Protein AF-A0A401P1R0-F1 (afdb_monomer)

Secondary structure (DSSP, 8-state):
------S-----SSSHHHHHHHHHSPPHHHHHHHHHHHHHHHHHHHHHHHHHHH-S----HHHHHHHHHHHHHHHHHHHHHHHHHHHHHHHHHTT-SS-HHHHHHHHT---TGGGT--PPP-

Foldseek 3Di:
DDDDDDDDDDPPPPCVVVVVVVVVDDDPVNVVVVVVVVVVVVVVVVVVVVVVVPPPPPDDPVNVVVVVVVLVVVLVVVVVVVVVVVVVLVVVVVPDPDDSVVVCVVVVNDDCVNVVHDRDDD

Solvent-accessible surface area (backbone atoms only — not comparable to full-atom values): 7637 Å² total; per-residue (Å²): 135,82,86,78,94,87,85,84,82,76,87,71,78,81,50,57,69,60,51,50,52,55,73,72,42,81,49,73,66,57,50,52,51,50,53,53,50,54,51,51,51,50,52,53,50,51,52,53,49,50,54,61,72,66,46,87,81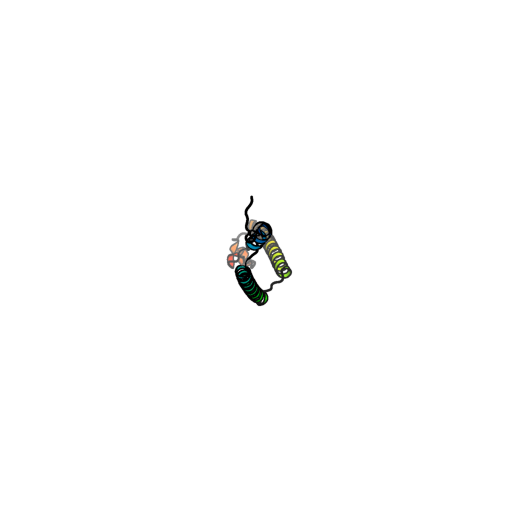,77,71,53,71,65,60,51,51,48,52,54,52,50,51,54,49,52,55,52,50,49,55,52,50,54,48,55,54,48,55,52,49,52,64,56,51,76,78,45,96,64,56,71,67,60,50,28,65,75,74,69,60,82,55,51,69,82,69,76,50,72,86,80,79,133

pLDDT: mean 83.44, std 17.25, range [31.81, 97.31]

Structure (mmCIF, N/CA/C/O backbone):
data_AF-A0A401P1R0-F1
#
_entry.id   AF-A0A401P1R0-F1
#
loop_
_atom_site.group_PDB
_atom_site.id
_atom_site.type_symbol
_atom_site.label_atom_id
_atom_site.label_alt_id
_atom_site.label_comp_id
_atom_site.label_asym_id
_atom_site.label_entity_id
_atom_site.label_seq_id
_atom_site.pdbx_PDB_ins_code
_atom_site.Cartn_x
_atom_site.Cartn_y
_atom_site.Cartn_z
_atom_site.occupancy
_atom_site.B_iso_or_equiv
_atom_site.auth_seq_id
_atom_site.auth_comp_id
_atom_site.auth_asym_id
_atom_site.auth_atom_id
_atom_site.pdbx_PDB_model_num
ATOM 1 N N . GLN A 1 1 ? -23.767 7.409 108.199 1.00 35.69 1 GLN A N 1
ATOM 2 C CA . GLN A 1 1 ? -23.238 6.371 107.300 1.00 35.69 1 GLN A CA 1
ATOM 3 C C . GLN A 1 1 ? -24.113 6.367 106.057 1.00 35.69 1 GLN A C 1
ATOM 5 O O . GLN A 1 1 ? -25.313 6.197 106.196 1.00 35.69 1 GLN A O 1
ATOM 10 N N . GLU A 1 2 ? -23.479 6.685 104.926 1.00 31.81 2 GLU A N 1
ATOM 11 C CA . GLU A 1 2 ? -23.771 6.244 103.549 1.00 31.81 2 GLU A CA 1
ATOM 12 C C . GLU A 1 2 ? -25.098 6.628 102.842 1.00 31.81 2 GLU A C 1
ATOM 14 O O . GLU A 1 2 ? -26.166 6.072 103.070 1.00 31.81 2 GLU A O 1
ATOM 19 N N . HIS A 1 3 ? -24.943 7.573 101.896 1.00 37.28 3 HIS A N 1
ATOM 20 C CA . HIS A 1 3 ? -25.516 7.601 100.529 1.00 37.28 3 HIS A CA 1
ATOM 21 C C . HIS A 1 3 ? -25.160 6.319 99.720 1.00 37.28 3 HIS A C 1
ATOM 23 O O . HIS A 1 3 ? -24.318 5.575 100.219 1.00 37.28 3 HIS A O 1
ATOM 29 N N . PRO A 1 4 ? -25.577 6.105 98.437 1.00 48.75 4 PRO A N 1
ATOM 30 C CA . PRO A 1 4 ? -26.524 6.819 97.544 1.00 48.75 4 PRO A CA 1
ATOM 31 C C . PRO A 1 4 ? -27.520 5.873 96.798 1.00 48.75 4 PRO A C 1
ATOM 33 O O . PRO A 1 4 ? -27.300 4.680 96.658 1.00 48.75 4 PRO A O 1
ATOM 36 N N . SER A 1 5 ? -28.691 6.344 96.353 1.00 47.28 5 SER A N 1
ATOM 37 C CA . SER A 1 5 ? -28.974 6.736 94.952 1.00 47.28 5 SER A CA 1
ATOM 38 C C . SER A 1 5 ? -28.393 5.801 93.873 1.00 47.28 5 SER A C 1
ATOM 40 O O . SER A 1 5 ? -27.398 6.137 93.241 1.00 47.28 5 SER A O 1
ATOM 42 N N . SER A 1 6 ? -29.054 4.669 93.613 1.00 40.59 6 SER A N 1
ATOM 43 C CA . SER A 1 6 ? -28.771 3.792 92.467 1.00 40.59 6 SER A CA 1
ATOM 44 C C . SER A 1 6 ? -29.963 3.777 91.515 1.00 40.59 6 SER A C 1
ATOM 46 O O . SER A 1 6 ? -30.736 2.832 91.513 1.00 40.59 6 SER A O 1
ATOM 48 N N . ASP A 1 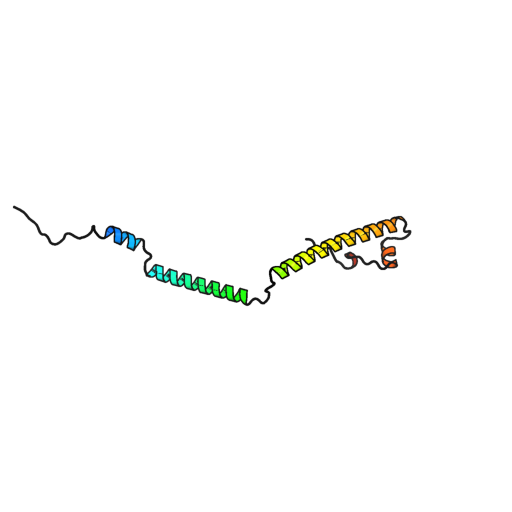7 ? -30.110 4.838 90.730 1.00 43.78 7 ASP A N 1
ATOM 49 C CA . ASP A 1 7 ? -30.920 4.854 89.508 1.00 43.78 7 ASP A CA 1
ATOM 50 C C . ASP A 1 7 ? -30.425 6.025 88.661 1.00 43.78 7 ASP A C 1
ATOM 52 O O . ASP A 1 7 ? -31.003 7.110 88.702 1.00 43.78 7 ASP A O 1
ATOM 56 N N . LYS A 1 8 ? -29.267 5.840 88.009 1.00 46.25 8 LYS A N 1
ATOM 57 C CA . LYS A 1 8 ? -28.720 6.604 86.863 1.00 46.25 8 LYS A CA 1
ATOM 58 C C . LYS A 1 8 ? -27.219 6.330 86.744 1.00 46.25 8 LYS A C 1
ATOM 60 O O . LYS A 1 8 ? -26.404 7.232 86.891 1.00 46.25 8 LYS A O 1
ATOM 65 N N . GLU A 1 9 ? -26.840 5.096 86.432 1.00 39.34 9 GLU A N 1
ATOM 66 C CA . GLU A 1 9 ? -25.554 4.880 85.770 1.00 39.34 9 GLU A CA 1
ATOM 67 C C . GLU A 1 9 ? -25.806 4.319 84.380 1.00 39.34 9 GLU A C 1
ATOM 69 O O . GLU A 1 9 ? -26.324 3.229 84.145 1.00 39.34 9 GLU A O 1
ATOM 74 N N . ILE A 1 10 ? -25.538 5.222 83.454 1.00 45.59 10 ILE A N 1
ATOM 75 C CA . ILE A 1 10 ? -25.770 5.167 82.034 1.00 45.59 10 ILE A CA 1
ATOM 76 C C . ILE A 1 10 ? -24.858 4.068 81.486 1.00 45.59 10 ILE A C 1
ATOM 78 O O . ILE A 1 10 ? -23.631 4.161 81.581 1.00 45.59 10 ILE A O 1
ATOM 82 N N . LYS A 1 11 ? -25.456 3.026 80.896 1.00 46.75 11 LYS A N 1
ATOM 83 C CA . LYS A 1 11 ? -24.771 2.034 80.054 1.00 46.75 11 LYS A CA 1
ATOM 84 C C . LYS A 1 11 ? -24.170 2.745 78.831 1.00 46.75 11 LYS A C 1
ATOM 86 O O . LYS A 1 11 ? -24.739 2.716 77.750 1.00 46.75 11 LYS A O 1
ATOM 91 N N . THR A 1 12 ? -23.037 3.416 79.016 1.00 49.41 12 THR A N 1
ATOM 92 C CA . THR A 1 12 ? -22.356 4.206 77.969 1.00 49.41 12 THR A CA 1
ATOM 93 C C . THR A 1 12 ? -21.133 3.476 77.400 1.00 49.41 12 THR A C 1
ATOM 95 O O . THR A 1 12 ? -20.577 3.899 76.395 1.00 49.41 12 THR A O 1
ATOM 98 N N . ALA A 1 13 ? -20.709 2.362 78.009 1.00 47.97 13 ALA A N 1
ATOM 99 C CA . ALA A 1 13 ? -19.493 1.640 77.621 1.00 47.97 13 ALA A CA 1
ATOM 100 C C . ALA A 1 13 ? -19.731 0.435 76.686 1.00 47.97 13 ALA A C 1
ATOM 102 O O . ALA A 1 13 ? -18.798 -0.005 76.023 1.00 47.97 13 ALA A O 1
ATOM 103 N N . GLY A 1 14 ? -20.962 -0.089 76.609 1.00 47.19 14 GLY A N 1
ATOM 104 C CA . GLY A 1 14 ? -21.285 -1.281 75.808 1.00 47.19 14 GLY A CA 1
ATOM 105 C C . GLY A 1 14 ? -21.434 -1.029 74.305 1.00 47.19 14 GLY A C 1
ATOM 106 O O . GLY A 1 14 ? -21.226 -1.939 73.518 1.00 47.19 14 GLY A O 1
ATOM 107 N N . ASN A 1 15 ? -21.719 0.211 73.901 1.00 54.25 15 ASN A N 1
ATOM 108 C CA . ASN A 1 15 ? -22.135 0.512 72.527 1.00 54.25 15 ASN A CA 1
ATOM 109 C C . ASN A 1 15 ? -20.997 1.064 71.652 1.00 54.25 15 ASN A C 1
ATOM 111 O O . ASN A 1 15 ? -21.236 1.418 70.507 1.00 54.25 15 ASN A O 1
ATOM 115 N N . ILE A 1 16 ? -19.767 1.199 72.161 1.00 68.38 16 ILE A N 1
ATOM 116 C CA . ILE A 1 16 ? -18.659 1.857 71.436 1.00 68.38 16 ILE A CA 1
ATOM 117 C C . ILE A 1 16 ? -18.203 1.068 70.187 1.00 68.38 16 ILE A C 1
ATOM 119 O O . ILE A 1 16 ? -17.959 1.705 69.159 1.00 68.38 16 ILE A O 1
ATOM 123 N N . PRO A 1 17 ? -18.077 -0.276 70.223 1.00 67.19 17 PRO A N 1
ATOM 124 C CA . PRO A 1 17 ? -17.729 -1.061 69.036 1.00 67.19 17 PRO A CA 1
ATOM 125 C C . PRO A 1 17 ? -18.843 -1.027 67.985 1.00 67.19 17 PRO A C 1
ATOM 127 O O . PRO A 1 17 ? -18.574 -0.749 66.822 1.00 67.19 17 PRO A O 1
ATOM 130 N N . GLU A 1 18 ? -20.092 -1.202 68.421 1.00 68.12 18 GLU A N 1
ATOM 131 C CA . GLU A 1 18 ? -21.290 -1.190 67.572 1.00 68.12 18 GLU A CA 1
ATOM 132 C C . GLU A 1 18 ? -21.537 0.194 66.947 1.00 68.12 18 GLU A C 1
ATOM 134 O O . GLU A 1 18 ? -21.858 0.297 65.767 1.00 68.12 18 GLU A O 1
ATOM 139 N N . LEU A 1 19 ? -21.309 1.281 67.697 1.00 66.94 19 LEU A N 1
ATOM 140 C CA . LEU A 1 19 ? -21.357 2.655 67.181 1.00 66.94 19 LEU A CA 1
ATOM 141 C C . LEU A 1 19 ? -20.263 2.917 66.147 1.00 66.94 19 LEU A C 1
ATOM 143 O O . LEU A 1 19 ? -20.508 3.627 65.176 1.00 66.94 19 LEU A O 1
ATOM 147 N N . LYS A 1 20 ? -19.057 2.369 66.341 1.00 73.56 20 LYS A N 1
ATOM 148 C CA . LYS A 1 20 ? -17.974 2.487 65.356 1.00 73.56 20 LYS A CA 1
ATOM 149 C C . LYS A 1 20 ? -18.267 1.691 64.091 1.00 73.56 20 LYS A C 1
ATOM 151 O O . LYS A 1 20 ? -18.013 2.209 63.012 1.00 73.56 20 LYS A O 1
ATOM 156 N N . GLU A 1 21 ? -18.789 0.473 64.203 1.00 71.81 21 GLU A N 1
ATOM 157 C CA . GLU A 1 21 ? -19.219 -0.311 63.039 1.00 71.81 21 GLU A CA 1
ATOM 158 C C . GLU A 1 21 ? -20.347 0.384 62.279 1.00 71.81 21 GLU A C 1
ATOM 160 O O . GLU A 1 21 ? -20.258 0.515 61.063 1.00 71.81 21 GLU A O 1
ATOM 165 N N . LEU A 1 22 ? -21.351 0.908 62.987 1.00 66.69 22 LEU A N 1
ATOM 166 C CA . LEU A 1 22 ? -22.466 1.628 62.374 1.00 66.69 22 LEU A CA 1
ATOM 167 C C . LEU A 1 22 ? -22.006 2.920 61.683 1.00 66.69 22 LEU A C 1
ATOM 169 O O . LEU A 1 22 ? -22.427 3.197 60.567 1.00 66.69 22 LEU A O 1
ATOM 173 N N . ASN A 1 23 ? -21.102 3.681 62.303 1.00 68.81 23 ASN A N 1
ATOM 174 C CA . ASN A 1 23 ? -20.559 4.912 61.721 1.00 68.81 23 ASN A CA 1
ATOM 175 C C . ASN A 1 23 ? -19.586 4.652 60.553 1.00 68.81 23 ASN A C 1
ATOM 177 O O . ASN A 1 23 ? -19.355 5.536 59.737 1.00 68.81 23 ASN A O 1
ATOM 181 N N . ASN A 1 24 ? -19.008 3.449 60.477 1.00 72.75 24 ASN A N 1
ATOM 182 C CA . ASN A 1 24 ? -18.190 3.000 59.347 1.00 72.75 24 ASN A CA 1
ATOM 183 C C . ASN A 1 24 ? -19.019 2.298 58.257 1.00 72.75 24 ASN A C 1
ATOM 185 O O . ASN A 1 24 ? -18.476 1.958 57.205 1.00 72.75 24 ASN A O 1
ATOM 189 N N . SER A 1 25 ? -20.306 2.047 58.504 1.00 73.69 25 SER A N 1
ATOM 190 C CA . SER A 1 25 ? -21.224 1.482 57.521 1.00 73.69 25 SER A CA 1
ATOM 191 C C . SER A 1 25 ? -21.864 2.599 56.705 1.00 73.69 25 SER A C 1
ATOM 193 O O . SER A 1 25 ? -22.206 3.649 57.245 1.00 7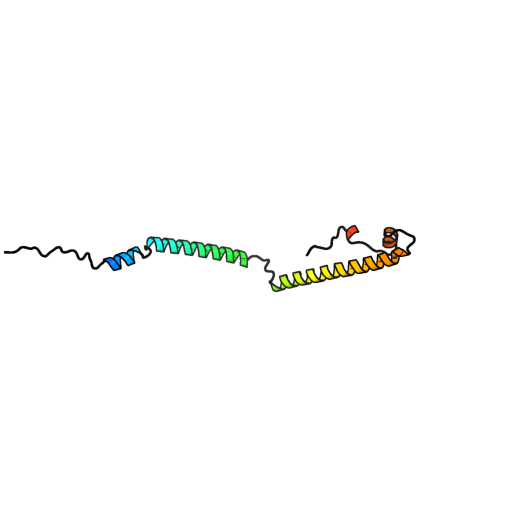3.69 25 SER A O 1
ATOM 195 N N . MET A 1 26 ? -22.023 2.370 55.401 1.00 73.62 26 MET A N 1
ATOM 196 C CA . MET A 1 26 ? -22.764 3.285 54.536 1.00 73.62 26 MET A CA 1
ATOM 197 C C . MET A 1 26 ? -24.164 3.495 55.104 1.00 73.62 26 MET A C 1
ATOM 199 O O . MET A 1 26 ? -24.882 2.533 55.393 1.00 73.62 26 MET A O 1
ATOM 203 N N . THR A 1 27 ? -24.560 4.753 55.234 1.00 83.12 27 THR A N 1
ATOM 204 C CA . THR A 1 27 ? -25.921 5.096 55.630 1.00 83.12 27 THR A CA 1
ATOM 205 C C . THR A 1 27 ? -26.905 4.619 54.561 1.00 83.12 27 THR A C 1
ATOM 207 O O . THR A 1 27 ? -26.575 4.482 53.381 1.00 83.12 27 THR A O 1
ATOM 210 N N . THR A 1 28 ? -28.154 4.374 54.953 1.00 82.12 28 THR A N 1
ATOM 211 C CA . THR A 1 28 ? -29.217 3.966 54.018 1.00 82.12 28 THR A CA 1
ATOM 212 C C . THR A 1 28 ? -29.392 4.960 52.864 1.00 82.12 28 THR A C 1
ATOM 214 O O . THR A 1 28 ? -29.723 4.566 51.744 1.00 82.12 28 THR A O 1
ATOM 217 N N . GLU A 1 29 ? -29.152 6.248 53.119 1.00 82.88 29 GLU A N 1
ATOM 218 C CA . GLU A 1 29 ? -29.212 7.314 52.116 1.00 82.88 29 GLU A CA 1
ATOM 219 C C . GLU A 1 29 ? -28.064 7.204 51.109 1.00 82.88 29 GLU A C 1
ATOM 221 O O . GLU A 1 29 ? -28.313 7.186 49.904 1.00 82.88 29 GLU A O 1
ATOM 226 N N . GLU A 1 30 ? -26.827 7.027 51.580 1.00 82.81 30 GLU A N 1
ATOM 227 C CA . GLU A 1 30 ? -25.666 6.778 50.716 1.00 82.81 30 GLU A CA 1
ATOM 228 C C . GLU A 1 30 ? -25.845 5.494 49.897 1.00 82.81 30 GLU A C 1
ATOM 230 O O . GLU A 1 30 ? -25.555 5.473 48.704 1.00 82.81 30 GLU A O 1
ATOM 235 N N . MET A 1 31 ? -26.406 4.437 50.493 1.00 86.25 31 MET A N 1
ATOM 236 C CA . MET A 1 31 ? -26.718 3.189 49.788 1.00 86.25 31 MET A CA 1
ATOM 237 C C . MET A 1 31 ? -27.779 3.374 48.707 1.00 86.25 31 MET A C 1
ATOM 239 O O . MET A 1 31 ? -27.667 2.805 47.622 1.00 86.25 31 MET A O 1
ATOM 243 N N . SER A 1 32 ? -28.782 4.211 48.965 1.00 86.44 32 SER A N 1
ATOM 244 C CA . SER A 1 32 ? -29.809 4.542 47.975 1.00 86.44 32 SER A CA 1
ATOM 245 C C . SER A 1 32 ? -29.231 5.350 46.807 1.00 86.44 32 SER A C 1
ATOM 247 O O . SER A 1 32 ? -29.591 5.101 45.653 1.00 86.44 32 SER A O 1
ATOM 249 N N . LEU A 1 33 ? -28.307 6.276 47.085 1.00 91.50 33 LEU A N 1
ATOM 250 C CA . LEU A 1 33 ? -27.586 7.043 46.063 1.00 91.50 33 LEU A CA 1
ATOM 251 C C . LEU A 1 33 ? -26.663 6.154 45.221 1.00 91.50 33 LEU A C 1
ATOM 253 O O . LEU A 1 33 ? -26.632 6.294 43.997 1.00 91.50 33 LEU A O 1
ATOM 257 N N . GLU A 1 34 ? -25.965 5.211 45.848 1.00 90.38 34 GLU A N 1
ATOM 258 C CA . GLU A 1 34 ? -25.089 4.264 45.153 1.00 90.38 34 GLU A CA 1
ATOM 259 C C . GLU A 1 34 ? -25.893 3.352 44.217 1.00 90.38 34 GLU A C 1
ATOM 261 O O . GLU A 1 34 ? -25.556 3.194 43.045 1.00 90.38 34 GLU A O 1
ATOM 266 N N . ILE A 1 35 ? -27.033 2.830 44.684 1.00 92.94 35 ILE A N 1
ATOM 267 C CA . ILE A 1 35 ? -27.951 2.039 43.852 1.00 92.94 35 ILE A CA 1
ATOM 268 C C . ILE A 1 35 ? -28.453 2.863 42.661 1.00 92.94 35 ILE A C 1
ATOM 270 O O . ILE A 1 35 ? -28.519 2.353 41.540 1.00 92.94 35 ILE A O 1
ATOM 274 N N . ALA A 1 36 ? -28.820 4.129 42.876 1.00 93.94 36 ALA A N 1
ATOM 275 C CA . ALA A 1 36 ? -29.267 5.004 41.795 1.00 93.94 36 ALA A CA 1
ATOM 276 C C . ALA A 1 36 ? -28.154 5.234 40.757 1.00 93.94 36 ALA A C 1
ATOM 278 O O . ALA A 1 36 ? -28.404 5.121 39.554 1.00 93.94 36 ALA A O 1
ATOM 279 N N . THR A 1 37 ? -26.928 5.474 41.223 1.00 94.69 37 THR A N 1
ATOM 280 C CA . THR A 1 37 ? -25.744 5.690 40.380 1.00 94.69 37 THR A CA 1
ATOM 281 C C . THR A 1 37 ? -25.420 4.448 39.555 1.00 94.69 37 THR A C 1
ATOM 283 O O . THR A 1 37 ? -25.372 4.518 38.326 1.00 94.69 37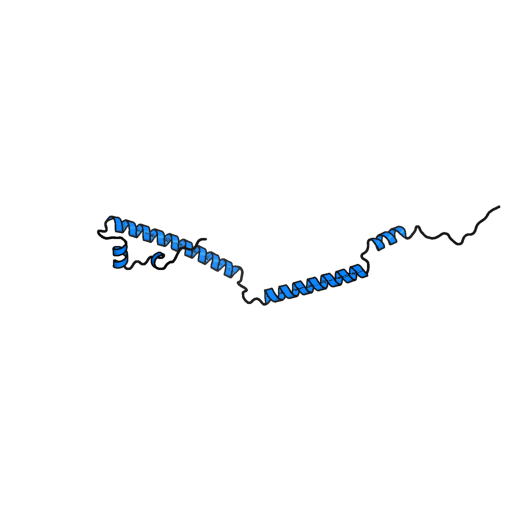 THR A O 1
ATOM 286 N N . LEU A 1 3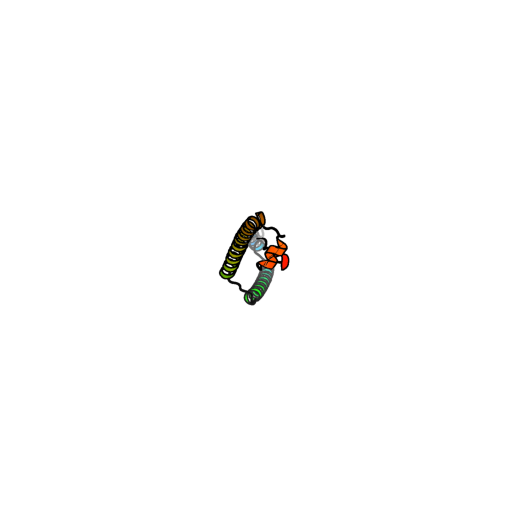8 ? -25.312 3.283 40.197 1.00 95.62 38 LEU A N 1
ATOM 287 C CA . LEU A 1 38 ? -25.024 2.013 39.527 1.00 95.62 38 LEU A CA 1
ATOM 288 C C . LEU A 1 38 ? -26.095 1.644 38.496 1.00 95.62 38 LEU A C 1
ATOM 290 O O . LEU A 1 38 ? -25.776 1.160 37.408 1.00 95.62 38 LEU A O 1
ATOM 294 N N . ASN A 1 39 ? -27.372 1.904 38.793 1.00 96.75 39 ASN A N 1
ATOM 295 C CA . ASN A 1 39 ? -28.452 1.686 37.831 1.00 96.75 39 ASN A CA 1
ATOM 296 C C . ASN A 1 39 ? -28.325 2.604 36.608 1.00 96.75 39 ASN A C 1
ATOM 298 O O . ASN A 1 39 ? -28.541 2.158 35.478 1.00 96.75 39 ASN A O 1
ATOM 302 N N . GLN A 1 40 ? -27.947 3.868 36.811 1.00 96.50 40 GLN A N 1
ATOM 303 C CA . GLN A 1 40 ? -27.718 4.811 35.719 1.00 96.50 40 GLN A CA 1
ATOM 304 C C . GLN A 1 40 ? -26.521 4.397 34.850 1.00 96.50 40 GLN A C 1
ATOM 306 O O . GLN A 1 40 ? -26.605 4.440 33.618 1.00 96.50 40 GLN A O 1
ATOM 311 N N . GLU A 1 41 ? -25.428 3.944 35.464 1.00 95.38 41 GLU A N 1
ATOM 312 C CA . GLU A 1 41 ? -24.265 3.408 34.751 1.00 95.38 41 GLU A CA 1
ATOM 313 C C . GLU A 1 41 ? -24.621 2.154 33.951 1.00 95.38 41 GLU A C 1
ATOM 315 O O . GLU A 1 41 ? -24.294 2.059 32.764 1.00 95.38 41 GLU A O 1
ATOM 320 N N . CYS A 1 42 ? -25.373 1.232 34.556 1.00 96.06 42 CYS A N 1
ATOM 321 C CA . CYS A 1 42 ? -25.870 0.035 33.883 1.00 96.06 42 CYS A CA 1
ATOM 322 C C . CYS A 1 42 ? -26.732 0.388 32.665 1.00 96.06 42 CYS A C 1
ATOM 324 O O . CYS A 1 42 ? -26.524 -0.176 31.587 1.00 96.06 42 CYS A O 1
ATOM 326 N N . ALA A 1 43 ? -27.650 1.351 32.796 1.00 96.06 43 ALA A N 1
ATOM 327 C CA . ALA A 1 43 ? -28.478 1.820 31.686 1.00 96.06 43 ALA A CA 1
ATOM 328 C C . ALA A 1 43 ? -27.629 2.440 30.560 1.00 96.06 43 ALA A C 1
ATOM 330 O O . ALA A 1 43 ? -27.802 2.102 29.386 1.00 96.06 43 ALA A O 1
ATOM 331 N N . SER A 1 44 ? -26.654 3.284 30.912 1.00 95.50 44 SER A N 1
ATOM 332 C CA . SER A 1 44 ? -25.709 3.891 29.964 1.00 95.50 44 SER A CA 1
ATOM 333 C C . SER A 1 44 ? -24.884 2.835 29.219 1.00 95.50 44 SER A C 1
ATOM 335 O O . SER A 1 44 ? -24.744 2.872 27.992 1.00 95.50 44 SER A O 1
ATOM 337 N N . HIS A 1 45 ? -24.362 1.838 29.936 1.00 94.75 45 HIS A N 1
ATOM 338 C CA . HIS A 1 45 ? -23.607 0.734 29.347 1.00 94.75 45 HIS A CA 1
ATOM 339 C C . HIS A 1 45 ? -24.466 -0.127 28.421 1.00 94.75 45 HIS A C 1
ATOM 341 O O . HIS A 1 45 ? -24.020 -0.467 27.323 1.00 94.75 45 HIS A O 1
ATOM 347 N N . GLN A 1 46 ? -25.708 -0.424 28.805 1.00 95.06 46 GLN A N 1
ATOM 348 C CA . GLN A 1 46 ? -26.654 -1.147 27.954 1.00 95.06 46 GLN A CA 1
ATOM 349 C C . GLN A 1 46 ? -26.983 -0.372 26.674 1.00 95.06 46 GLN A C 1
ATOM 351 O O . GLN A 1 46 ? -27.011 -0.967 25.593 1.00 95.06 46 GLN A O 1
ATOM 356 N N . GLU A 1 47 ? -27.172 0.948 26.754 1.00 94.44 47 GLU A N 1
ATOM 357 C CA . GLU A 1 47 ? -27.419 1.785 25.577 1.00 94.44 47 GLU A CA 1
ATOM 358 C C . GLU A 1 47 ? -26.212 1.790 24.626 1.00 94.44 47 GLU A C 1
ATOM 360 O O . GLU A 1 47 ? -26.363 1.581 23.417 1.00 94.44 47 GLU A O 1
ATOM 365 N N . ARG A 1 48 ? -24.998 1.963 25.164 1.00 91.31 48 ARG A N 1
ATOM 366 C CA . ARG A 1 48 ? -23.749 1.890 24.386 1.00 91.31 48 ARG A CA 1
ATOM 367 C C . ARG A 1 48 ? -23.593 0.532 23.709 1.00 91.31 48 ARG A C 1
ATOM 369 O O . ARG A 1 48 ? -23.295 0.473 22.518 1.00 91.31 48 ARG A O 1
ATOM 376 N N . LEU A 1 49 ? -23.844 -0.552 24.441 1.00 89.31 49 LEU A N 1
ATOM 377 C CA . LEU A 1 49 ? -23.782 -1.912 23.913 1.00 89.31 49 LEU A CA 1
ATOM 378 C C . LEU A 1 49 ? -24.802 -2.123 22.788 1.00 89.31 49 LEU A C 1
ATOM 380 O O . LEU A 1 49 ? -24.467 -2.708 21.761 1.00 89.31 49 LEU A O 1
ATOM 384 N N . LYS A 1 50 ? -26.033 -1.621 22.955 1.00 90.81 50 LYS A N 1
ATOM 385 C CA . LYS A 1 50 ? -27.082 -1.691 21.931 1.00 90.81 50 LYS A CA 1
ATOM 386 C C . LYS A 1 50 ? -26.654 -0.967 20.657 1.00 90.81 50 LYS A C 1
ATOM 388 O O . LYS A 1 50 ? -26.786 -1.544 19.583 1.00 90.81 50 LYS A O 1
ATOM 393 N N . LYS A 1 51 ? -26.084 0.240 20.777 1.00 86.94 51 LYS A N 1
ATOM 394 C CA . LYS A 1 51 ? -25.548 1.007 19.638 1.00 86.94 51 LYS A CA 1
ATOM 395 C C . LYS A 1 51 ? -24.451 0.233 18.904 1.00 86.94 51 LYS A C 1
ATOM 397 O O . LYS A 1 51 ? -24.545 0.081 17.689 1.00 86.94 51 LYS A O 1
ATOM 402 N N . ILE A 1 52 ? -23.478 -0.319 19.635 1.00 82.69 52 ILE A N 1
ATOM 403 C CA . ILE A 1 52 ? -22.380 -1.119 19.061 1.00 82.69 52 ILE A CA 1
ATOM 404 C C . ILE A 1 52 ? -22.929 -2.354 18.335 1.00 82.69 52 ILE A C 1
ATOM 406 O O . ILE A 1 52 ? -22.599 -2.570 17.176 1.00 82.69 52 ILE A O 1
ATOM 410 N N . LYS A 1 53 ? -23.824 -3.120 18.971 1.00 79.62 53 LYS A N 1
ATOM 411 C CA . LYS A 1 53 ? -24.430 -4.320 18.369 1.00 79.62 53 LYS A CA 1
ATOM 412 C C . LYS A 1 53 ? -25.320 -4.011 17.164 1.00 79.62 53 LYS A C 1
ATOM 414 O O . LYS A 1 53 ? -25.434 -4.841 16.271 1.00 79.62 53 LYS A O 1
ATOM 419 N N . SER A 1 54 ? -25.961 -2.843 17.137 1.00 81.56 54 SER A N 1
ATOM 420 C CA . SER A 1 54 ? -26.804 -2.412 16.015 1.00 81.56 54 SER A CA 1
ATOM 421 C C . SER A 1 54 ? -26.020 -1.848 14.829 1.00 81.56 54 SER A C 1
ATOM 423 O O . SER A 1 54 ? -26.591 -1.689 13.754 1.00 81.56 54 SER A O 1
ATOM 425 N N . ALA A 1 55 ? -24.734 -1.525 15.009 1.00 75.62 55 ALA A N 1
ATOM 426 C CA . ALA A 1 55 ? -23.910 -1.004 13.930 1.00 75.62 55 ALA A CA 1
ATOM 427 C C . ALA A 1 55 ? -23.707 -2.093 12.867 1.00 75.62 55 ALA A C 1
ATOM 429 O O . ALA A 1 55 ? -23.172 -3.157 13.142 1.00 75.62 55 ALA A O 1
ATOM 430 N N . THR A 1 56 ? -24.117 -1.843 11.630 1.00 62.81 56 THR A N 1
ATOM 431 C CA . THR A 1 56 ? -24.131 -2.846 10.551 1.00 62.81 56 THR A CA 1
ATOM 432 C C . THR A 1 56 ? -22.741 -3.191 9.990 1.00 62.81 56 THR A C 1
ATOM 434 O O . THR A 1 56 ? -22.622 -4.108 9.186 1.00 62.81 56 THR A O 1
ATOM 437 N N . ASN A 1 57 ? -21.677 -2.515 10.444 1.00 67.12 57 ASN A N 1
ATOM 438 C CA . ASN A 1 57 ? -20.290 -2.722 10.003 1.00 67.12 57 ASN A CA 1
ATOM 439 C C . ASN A 1 57 ? -19.520 -3.713 10.895 1.00 67.12 57 ASN A C 1
ATOM 441 O O . ASN A 1 57 ? -18.407 -3.431 11.343 1.00 67.12 57 ASN A O 1
ATOM 44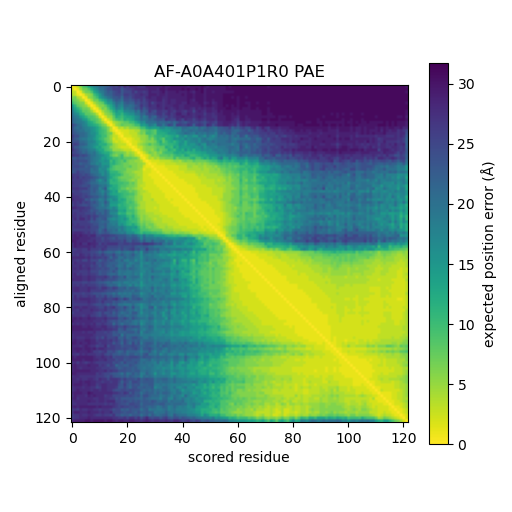5 N N . HIS A 1 58 ? -20.097 -4.883 11.167 1.00 68.00 58 HIS A N 1
ATOM 446 C CA . HIS A 1 58 ? -19.345 -5.964 11.804 1.00 68.00 58 HIS A CA 1
ATOM 447 C C . HIS A 1 58 ? -18.482 -6.656 10.743 1.00 68.00 58 HIS A C 1
ATOM 449 O O . HIS A 1 58 ? -18.925 -7.589 10.083 1.00 68.00 58 HIS A O 1
ATOM 455 N N . VAL A 1 59 ? -17.252 -6.174 10.555 1.00 76.69 59 VAL A N 1
ATOM 456 C CA . VAL A 1 59 ? -16.217 -6.945 9.853 1.00 76.69 59 VAL A CA 1
ATOM 457 C C . VAL A 1 59 ? -15.643 -7.927 10.866 1.00 76.69 59 VAL A C 1
ATOM 459 O O . VAL A 1 59 ? -15.151 -7.495 11.913 1.00 76.69 59 VAL A O 1
ATOM 462 N N . ALA A 1 60 ? -15.726 -9.228 10.584 1.00 82.44 60 ALA A N 1
ATOM 463 C CA . ALA A 1 60 ? -15.108 -10.228 11.442 1.00 82.44 60 ALA A CA 1
ATOM 464 C C . ALA A 1 60 ? -13.592 -9.950 11.534 1.00 82.44 60 ALA A C 1
ATOM 466 O O . ALA A 1 60 ? -12.984 -9.569 10.525 1.00 82.44 60 ALA A O 1
ATOM 467 N N . PRO A 1 61 ? -12.958 -10.085 12.712 1.00 86.00 61 PRO A N 1
ATOM 468 C CA . PRO A 1 61 ? -11.513 -9.894 12.851 1.00 86.00 61 PRO A CA 1
ATOM 469 C C . PRO A 1 61 ? -10.698 -10.676 11.811 1.00 86.00 61 PRO A C 1
ATOM 471 O O . PRO A 1 61 ? -9.718 -10.15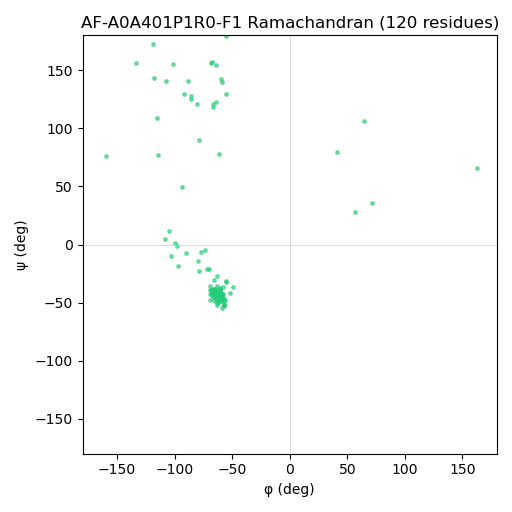6 11.279 1.00 86.00 61 PRO A O 1
ATOM 474 N N . GLU A 1 62 ? -11.159 -11.874 11.464 1.00 88.69 62 GLU A N 1
ATOM 475 C CA . GLU A 1 62 ? -10.562 -12.767 10.474 1.00 88.69 62 GLU A CA 1
ATOM 476 C C . GLU A 1 62 ? -10.656 -12.191 9.053 1.00 88.69 62 GLU A C 1
ATOM 478 O O . GLU A 1 62 ? -9.671 -12.200 8.313 1.00 88.69 62 GLU A O 1
ATOM 483 N N . ASP A 1 63 ? -11.809 -11.625 8.679 1.00 89.12 63 ASP A N 1
ATOM 484 C CA . ASP A 1 63 ? -11.999 -10.970 7.378 1.00 89.12 63 ASP A CA 1
ATOM 485 C C . ASP A 1 63 ? -11.115 -9.728 7.259 1.00 89.12 63 ASP A C 1
ATOM 487 O O . ASP A 1 63 ? -10.491 -9.487 6.222 1.00 89.12 63 ASP A O 1
ATOM 491 N N . LYS A 1 64 ? -11.008 -8.959 8.349 1.00 89.75 64 LYS A N 1
ATOM 492 C CA . LYS A 1 64 ? -10.103 -7.812 8.423 1.00 89.75 64 LYS A CA 1
ATOM 493 C C . LYS A 1 64 ? -8.663 -8.270 8.191 1.00 89.75 64 LYS A C 1
ATOM 495 O O . LYS A 1 64 ? -7.998 -7.745 7.301 1.00 89.75 64 LYS A O 1
ATOM 500 N N . GLU A 1 65 ? -8.183 -9.246 8.958 1.00 94.12 65 GLU A N 1
ATOM 501 C CA . GLU A 1 65 ? -6.815 -9.759 8.841 1.00 94.12 65 GLU A CA 1
ATOM 502 C C . GLU A 1 65 ? -6.517 -10.300 7.437 1.00 94.12 65 GLU A C 1
ATOM 504 O O . GLU A 1 65 ? -5.468 -9.988 6.863 1.00 94.12 65 GLU A O 1
ATOM 509 N N . LYS A 1 66 ? -7.458 -11.041 6.846 1.00 95.62 66 LYS A N 1
ATOM 510 C CA . LYS A 1 66 ? -7.340 -11.543 5.477 1.00 95.62 66 LYS A CA 1
ATOM 511 C C . LYS A 1 66 ? -7.132 -10.407 4.475 1.00 95.62 66 LYS A C 1
ATOM 513 O O . LYS A 1 66 ? -6.166 -10.454 3.715 1.00 95.62 66 LYS A O 1
ATOM 518 N N . VAL A 1 67 ? -7.958 -9.360 4.520 1.00 94.88 67 VAL A N 1
ATOM 519 C CA . VAL A 1 67 ? -7.828 -8.193 3.627 1.00 94.88 67 VAL A CA 1
ATOM 520 C C . VAL A 1 67 ? -6.484 -7.483 3.819 1.00 94.88 67 VAL A C 1
ATOM 522 O O . VAL A 1 67 ? -5.835 -7.114 2.837 1.00 94.88 67 VAL A O 1
ATOM 525 N N . TYR A 1 68 ? -6.017 -7.320 5.062 1.00 94.06 68 TYR A N 1
ATOM 526 C CA . TYR A 1 68 ? -4.699 -6.725 5.328 1.00 94.06 68 TYR A CA 1
ATOM 527 C C . TYR A 1 68 ? -3.558 -7.564 4.743 1.00 94.06 68 TYR A C 1
ATOM 529 O O . TYR A 1 68 ? -2.641 -7.016 4.121 1.00 94.06 68 TYR A O 1
ATOM 537 N N . ASN A 1 69 ? -3.614 -8.885 4.912 1.00 95.50 69 ASN A N 1
ATOM 538 C CA . ASN A 1 69 ? -2.604 -9.802 4.395 1.00 95.50 69 ASN A CA 1
ATOM 539 C C . ASN A 1 69 ? -2.610 -9.857 2.861 1.00 95.50 69 ASN A C 1
ATOM 541 O O . ASN A 1 69 ? -1.542 -9.803 2.245 1.00 95.50 69 ASN A O 1
ATOM 545 N N . GLU A 1 70 ? -3.789 -9.885 2.240 1.00 96.62 70 GLU A N 1
ATOM 546 C CA . GLU A 1 70 ? -3.946 -9.819 0.785 1.00 96.62 70 GLU A CA 1
ATOM 547 C C . GLU A 1 70 ? -3.402 -8.502 0.229 1.00 96.62 70 GLU A C 1
ATOM 549 O O . GLU A 1 70 ? -2.567 -8.523 -0.677 1.00 96.62 70 GLU A O 1
ATOM 554 N N . ARG A 1 71 ? -3.765 -7.355 0.821 1.00 95.62 71 ARG A N 1
ATOM 555 C CA . ARG A 1 71 ? -3.207 -6.051 0.429 1.00 95.62 71 ARG A CA 1
ATOM 556 C C . ARG A 1 71 ? -1.682 -6.057 0.519 1.00 95.62 71 ARG A C 1
ATOM 558 O O . ARG A 1 71 ? -1.010 -5.648 -0.427 1.00 95.62 71 ARG A O 1
ATOM 565 N N . LYS A 1 72 ? -1.122 -6.537 1.633 1.00 95.69 72 LYS A N 1
ATOM 566 C CA . LYS A 1 72 ? 0.333 -6.609 1.842 1.00 95.69 72 LYS A CA 1
ATOM 567 C C . LYS A 1 72 ? 1.017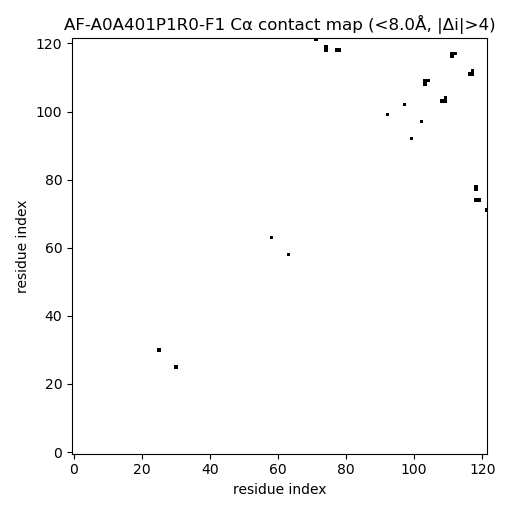 -7.457 0.768 1.00 95.69 72 LYS A C 1
ATOM 569 O O . LYS A 1 72 ? 2.070 -7.067 0.260 1.00 95.69 72 LYS A O 1
ATOM 574 N N . LEU A 1 73 ? 0.424 -8.597 0.416 1.00 96.44 73 LEU A N 1
ATOM 575 C CA . LEU A 1 73 ? 0.923 -9.470 -0.643 1.00 96.44 73 LEU A CA 1
ATOM 576 C C . LEU A 1 73 ? 0.870 -8.779 -2.012 1.00 96.44 73 LEU A C 1
ATOM 578 O O . LEU A 1 73 ? 1.878 -8.746 -2.714 1.00 96.44 73 LEU A O 1
ATOM 582 N N . LEU A 1 74 ? -0.270 -8.189 -2.372 1.00 96.25 74 LEU A N 1
ATOM 583 C CA . LEU A 1 74 ? -0.465 -7.534 -3.667 1.00 96.25 74 LEU A CA 1
ATOM 584 C C . LEU A 1 74 ? 0.478 -6.340 -3.856 1.00 96.25 74 LEU A C 1
ATOM 586 O O . LEU A 1 74 ? 1.111 -6.224 -4.903 1.00 96.25 74 LEU A O 1
ATOM 590 N N . VAL A 1 75 ? 0.660 -5.506 -2.827 1.00 96.25 75 VAL A N 1
ATOM 591 C CA . VAL A 1 75 ? 1.607 -4.377 -2.867 1.00 96.25 75 VAL A CA 1
ATOM 592 C C . VAL A 1 75 ? 3.054 -4.869 -3.001 1.00 96.25 75 VAL A C 1
ATOM 594 O O . VAL A 1 75 ? 3.840 -4.297 -3.760 1.00 96.25 75 VAL A O 1
ATOM 597 N N . LYS A 1 76 ? 3.428 -5.952 -2.304 1.00 96.19 76 LYS A N 1
ATOM 598 C CA . LYS A 1 76 ? 4.758 -6.569 -2.446 1.00 96.19 76 LYS A CA 1
ATOM 599 C C . LYS A 1 76 ? 4.999 -7.042 -3.881 1.00 96.19 76 LYS A C 1
ATOM 601 O O . LYS A 1 76 ? 6.057 -6.768 -4.448 1.00 96.19 76 LYS A O 1
ATOM 606 N N . GLU A 1 77 ? 4.028 -7.743 -4.455 1.00 97.19 77 GLU A N 1
ATOM 607 C CA . GLU A 1 77 ? 4.121 -8.267 -5.814 1.00 97.19 77 GLU A CA 1
ATOM 608 C C . GLU A 1 77 ? 4.141 -7.155 -6.867 1.00 97.19 77 GLU A C 1
ATOM 610 O O . GLU A 1 77 ? 4.933 -7.236 -7.806 1.00 97.19 77 GLU A O 1
ATOM 615 N N . TRP A 1 78 ? 3.361 -6.084 -6.685 1.00 95.81 78 TRP A N 1
ATOM 616 C CA . TRP A 1 78 ? 3.420 -4.898 -7.543 1.00 95.81 78 TRP A CA 1
ATOM 617 C C . TRP A 1 78 ? 4.831 -4.305 -7.570 1.00 95.81 78 TRP A C 1
ATOM 619 O O . TRP A 1 78 ? 5.421 -4.185 -8.643 1.00 95.81 78 TRP A O 1
ATOM 629 N N . ARG A 1 79 ? 5.439 -4.039 -6.404 1.00 95.19 79 ARG A N 1
ATOM 630 C CA . ARG A 1 79 ? 6.811 -3.496 -6.329 1.00 95.19 79 ARG A CA 1
ATOM 631 C C . ARG A 1 79 ? 7.835 -4.395 -7.014 1.00 95.19 79 ARG A C 1
ATOM 633 O O . ARG A 1 79 ? 8.715 -3.900 -7.717 1.00 95.19 79 ARG A O 1
ATOM 640 N N . LYS A 1 80 ? 7.729 -5.711 -6.806 1.00 96.56 80 LYS A N 1
ATOM 641 C CA . LYS A 1 80 ? 8.632 -6.690 -7.422 1.00 96.56 80 LYS A CA 1
ATOM 642 C C . LYS A 1 80 ? 8.512 -6.667 -8.946 1.00 96.56 80 LYS A C 1
ATOM 644 O O . LYS A 1 80 ? 9.527 -6.566 -9.627 1.00 96.56 80 LYS A O 1
ATOM 649 N N . ARG A 1 81 ? 7.287 -6.737 -9.471 1.00 96.50 81 ARG A N 1
ATOM 650 C CA . ARG A 1 81 ? 7.035 -6.771 -10.919 1.00 96.50 81 ARG A CA 1
ATOM 651 C C . ARG A 1 81 ? 7.409 -5.458 -11.593 1.00 96.50 81 ARG A C 1
ATOM 653 O O . ARG A 1 81 ? 8.080 -5.505 -12.616 1.00 96.50 81 ARG A O 1
ATOM 660 N N . LYS A 1 82 ? 7.063 -4.313 -10.989 1.00 94.31 82 LYS A N 1
ATOM 661 C CA . LYS A 1 82 ? 7.444 -2.989 -11.503 1.00 94.31 82 LYS A CA 1
ATOM 662 C C . LYS A 1 82 ? 8.960 -2.872 -11.637 1.00 94.31 82 LYS A C 1
ATOM 664 O O . LYS A 1 82 ? 9.438 -2.496 -12.697 1.00 94.31 82 LYS A O 1
ATOM 669 N N . ARG A 1 83 ? 9.715 -3.284 -10.610 1.00 95.69 83 ARG A N 1
ATOM 670 C CA . ARG A 1 83 ? 11.184 -3.297 -10.670 1.00 95.69 83 ARG A CA 1
ATOM 671 C C . ARG A 1 83 ? 11.701 -4.144 -11.832 1.00 95.69 83 ARG A C 1
ATOM 673 O O 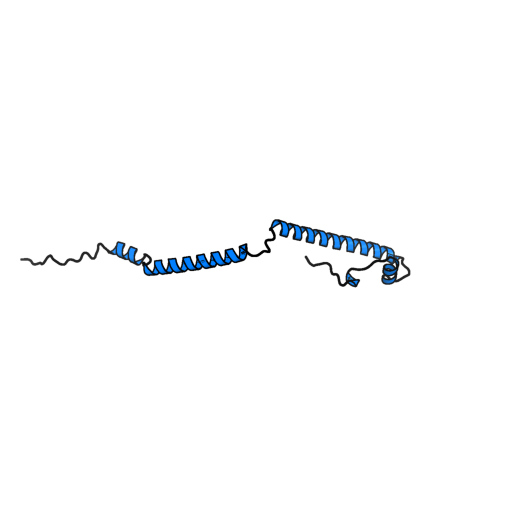. ARG A 1 83 ? 12.451 -3.640 -12.647 1.00 95.69 83 ARG A O 1
ATOM 680 N N . MET A 1 84 ? 11.245 -5.392 -11.944 1.00 97.31 84 MET A N 1
ATOM 681 C CA . MET A 1 84 ? 11.690 -6.291 -13.016 1.00 97.31 84 MET A CA 1
ATOM 682 C C . MET A 1 84 ? 11.369 -5.751 -14.419 1.00 97.31 84 MET A C 1
ATOM 684 O O . MET A 1 84 ? 12.180 -5.898 -15.327 1.00 97.31 84 MET A O 1
ATOM 688 N N . ALA A 1 85 ? 10.197 -5.137 -14.604 1.00 95.00 85 ALA A N 1
ATOM 689 C CA . ALA A 1 85 ? 9.806 -4.545 -15.882 1.00 95.00 85 ALA A CA 1
ATOM 690 C C . ALA A 1 85 ? 10.658 -3.315 -16.238 1.00 95.00 85 ALA A C 1
ATOM 692 O O . ALA A 1 85 ? 11.031 -3.148 -17.399 1.00 95.00 85 ALA A O 1
ATOM 693 N N . VAL A 1 86 ? 10.993 -2.483 -15.245 1.00 93.56 86 VAL A N 1
ATOM 694 C CA . VAL A 1 86 ? 11.901 -1.339 -15.415 1.00 93.56 86 VAL A CA 1
ATOM 695 C C . VAL A 1 86 ? 13.311 -1.818 -15.751 1.00 93.56 86 VAL A C 1
ATOM 697 O O . VAL A 1 86 ? 13.862 -1.367 -16.747 1.00 93.56 86 VAL A O 1
ATOM 700 N N . ASP A 1 87 ? 13.849 -2.791 -15.010 1.00 96.44 87 ASP A N 1
ATOM 701 C CA . ASP A 1 87 ? 15.187 -3.343 -15.264 1.00 96.44 87 ASP A CA 1
ATOM 702 C C . ASP A 1 87 ? 15.290 -3.923 -16.690 1.00 96.44 87 ASP A C 1
ATOM 704 O O . ASP A 1 87 ? 16.261 -3.679 -17.405 1.00 96.44 87 ASP A O 1
ATOM 708 N N . LEU A 1 88 ? 14.261 -4.659 -17.135 1.00 94.94 88 LEU A N 1
ATOM 709 C CA . LEU A 1 88 ? 14.191 -5.197 -18.497 1.00 94.94 88 LEU A CA 1
ATOM 710 C C . LEU A 1 88 ? 14.110 -4.084 -19.547 1.00 94.94 88 LEU A C 1
ATOM 712 O O . LEU A 1 88 ? 14.777 -4.155 -20.577 1.00 94.94 88 LEU A O 1
ATOM 716 N N . THR A 1 89 ? 13.284 -3.070 -19.294 1.00 94.38 89 THR A N 1
ATOM 717 C CA . THR A 1 89 ? 13.153 -1.907 -20.175 1.00 94.38 89 THR A CA 1
ATOM 718 C C . THR A 1 89 ? 14.490 -1.198 -20.334 1.00 94.38 89 THR A C 1
ATOM 720 O O . THR A 1 89 ? 14.882 -0.878 -21.453 1.00 94.38 89 THR A O 1
ATOM 723 N N . ASP A 1 90 ? 15.194 -0.961 -19.231 1.00 94.88 90 ASP A N 1
ATOM 724 C CA . ASP A 1 90 ? 16.460 -0.239 -19.236 1.00 94.88 90 ASP A CA 1
ATOM 725 C C . ASP A 1 90 ? 17.525 -1.004 -20.023 1.00 94.88 90 ASP A C 1
ATOM 727 O O . ASP A 1 90 ? 18.172 -0.410 -20.882 1.00 94.88 90 ASP A O 1
ATOM 731 N N . ALA A 1 91 ? 17.605 -2.328 -19.851 1.00 96.31 91 ALA A N 1
ATOM 732 C CA . ALA A 1 91 ? 18.500 -3.178 -20.635 1.00 96.31 91 ALA A CA 1
ATOM 733 C C . ALA A 1 91 ? 18.208 -3.129 -22.148 1.00 96.31 91 ALA A C 1
ATOM 735 O O . ALA A 1 91 ? 19.129 -3.143 -22.962 1.00 96.31 91 ALA A O 1
ATOM 736 N N . VAL A 1 92 ? 16.935 -3.053 -22.553 1.00 94.00 92 VAL A N 1
ATOM 737 C CA . VAL A 1 92 ? 16.567 -2.893 -23.973 1.00 94.00 92 VAL A CA 1
ATOM 738 C C . VAL A 1 92 ? 16.949 -1.502 -24.488 1.00 94.00 92 VAL A C 1
ATOM 740 O O . VAL A 1 92 ? 17.419 -1.366 -25.620 1.00 94.00 92 VAL A O 1
ATOM 743 N N . LEU A 1 93 ? 16.770 -0.468 -23.664 1.00 95.00 93 LEU A N 1
ATOM 744 C CA . LEU A 1 93 ? 17.046 0.917 -24.039 1.00 95.00 93 LEU A CA 1
ATOM 745 C C . LEU A 1 93 ? 18.538 1.226 -24.206 1.00 95.00 93 LEU A C 1
ATOM 747 O O . LEU A 1 93 ? 18.856 2.168 -24.928 1.00 95.00 93 LEU A O 1
ATOM 751 N N . GLU A 1 94 ? 19.448 0.434 -23.630 1.00 94.62 94 GLU A N 1
ATOM 752 C CA . GLU A 1 94 ? 20.903 0.607 -23.798 1.00 94.62 94 GLU A CA 1
ATOM 753 C C . GLU A 1 94 ? 21.350 0.610 -25.271 1.00 94.62 94 GLU A C 1
ATOM 755 O O . GLU A 1 94 ? 22.304 1.301 -25.629 1.00 94.62 94 GLU A O 1
ATOM 760 N N . GLY A 1 95 ? 20.652 -0.131 -26.136 1.00 93.06 95 GLY A N 1
ATOM 761 C CA . GLY A 1 95 ? 20.917 -0.185 -27.577 1.00 93.06 95 GLY A CA 1
ATOM 762 C C . GLY A 1 95 ? 19.864 0.511 -28.440 1.00 93.06 95 GLY A C 1
ATOM 763 O O . GLY A 1 95 ? 19.923 0.402 -29.667 1.00 93.06 95 GLY A O 1
ATOM 764 N N . TYR A 1 96 ? 18.872 1.173 -27.837 1.00 95.12 96 TYR A N 1
ATOM 765 C CA . TYR A 1 96 ? 17.715 1.670 -28.576 1.00 95.12 96 TYR A CA 1
ATOM 766 C C . TYR A 1 96 ? 17.982 3.054 -29.192 1.00 95.12 96 TYR A C 1
ATOM 768 O O . TYR A 1 96 ? 18.369 3.981 -28.483 1.00 95.12 96 TYR A O 1
ATOM 776 N N . PRO A 1 97 ? 17.751 3.250 -30.506 1.00 94.88 97 PRO A N 1
ATOM 777 C CA . PRO A 1 97 ? 18.110 4.496 -31.190 1.00 94.88 97 PRO A CA 1
ATOM 778 C C . PRO A 1 97 ? 17.147 5.667 -30.923 1.00 94.88 97 PRO A C 1
ATOM 780 O O . PRO A 1 97 ? 17.401 6.778 -31.387 1.00 94.88 97 PRO A O 1
ATOM 783 N N . LYS A 1 98 ? 16.024 5.435 -30.231 1.00 95.06 98 LYS A N 1
ATOM 784 C CA . LYS A 1 98 ? 14.979 6.434 -29.942 1.00 95.06 98 LYS A CA 1
ATOM 785 C C . LYS A 1 98 ? 14.810 6.638 -28.436 1.00 95.06 98 LYS A C 1
ATOM 787 O O . LYS A 1 98 ? 15.365 5.910 -27.621 1.00 95.06 98 LYS A O 1
ATOM 792 N N . SER A 1 99 ? 14.007 7.632 -28.057 1.00 94.19 99 SER A N 1
ATOM 793 C CA . SER A 1 99 ? 13.725 7.915 -26.645 1.00 94.19 99 SER A CA 1
ATOM 794 C C . SER A 1 99 ? 12.887 6.819 -25.968 1.00 94.19 99 SER A C 1
ATOM 796 O O . SER A 1 99 ? 12.088 6.142 -26.617 1.00 94.19 99 SER A O 1
ATOM 798 N N . ARG A 1 100 ? 12.992 6.715 -24.632 1.00 93.56 100 ARG A N 1
ATOM 799 C CA . ARG A 1 100 ? 12.154 5.830 -23.795 1.00 93.56 100 ARG A CA 1
ATOM 800 C C . ARG A 1 100 ? 10.657 6.019 -24.054 1.00 93.56 100 ARG A C 1
ATOM 802 O O . ARG A 1 100 ? 9.926 5.041 -24.126 1.00 93.56 100 ARG A O 1
ATOM 809 N N . LYS A 1 101 ? 10.208 7.268 -24.211 1.00 93.06 101 LYS A N 1
ATOM 810 C CA . LYS A 1 101 ? 8.795 7.582 -24.455 1.00 93.06 101 LYS A CA 1
ATOM 811 C C . LYS A 1 101 ? 8.308 7.000 -25.783 1.00 93.06 101 LYS A C 1
ATOM 813 O O . LYS A 1 101 ? 7.276 6.348 -25.815 1.00 93.06 101 LYS A O 1
ATOM 818 N N . GLN A 1 102 ? 9.085 7.179 -26.851 1.00 94.94 102 GLN A N 1
ATOM 819 C CA . GLN A 1 102 ? 8.758 6.610 -28.162 1.00 94.94 102 GLN A CA 1
ATOM 820 C C . GLN A 1 102 ? 8.769 5.083 -28.131 1.00 94.94 102 GLN A C 1
ATOM 822 O O . GLN A 1 102 ? 7.894 4.465 -28.719 1.00 94.94 102 GLN A O 1
ATOM 827 N N . PHE A 1 103 ? 9.727 4.480 -27.421 1.00 94.94 103 PHE A N 1
ATOM 828 C CA . PHE A 1 103 ? 9.735 3.035 -27.210 1.00 94.94 103 PHE A CA 1
ATOM 829 C C . PHE A 1 103 ? 8.431 2.570 -26.551 1.00 94.94 103 PHE A C 1
ATOM 831 O O . PHE A 1 103 ? 7.755 1.712 -27.102 1.00 94.94 103 PHE A O 1
ATOM 838 N N . PHE A 1 104 ? 8.039 3.177 -25.427 1.00 95.38 104 PHE A N 1
ATOM 839 C CA . PHE A 1 104 ? 6.809 2.831 -24.707 1.00 95.38 104 PHE A CA 1
ATOM 840 C C . PHE A 1 104 ? 5.549 2.987 -25.553 1.00 95.38 104 PHE A C 1
ATOM 842 O O . PHE A 1 104 ? 4.726 2.077 -25.563 1.00 95.38 104 PHE A O 1
ATOM 849 N N . GLU A 1 105 ? 5.429 4.077 -26.311 1.00 95.19 105 GLU A N 1
ATOM 850 C CA . GLU A 1 105 ? 4.320 4.280 -27.249 1.00 95.19 105 GLU A CA 1
ATOM 851 C C . GLU A 1 105 ? 4.285 3.196 -28.342 1.00 95.19 105 GLU A C 1
ATOM 853 O O . GLU A 1 105 ? 3.217 2.686 -28.672 1.00 95.19 105 GLU A O 1
ATOM 858 N N . GLU A 1 106 ? 5.443 2.800 -28.880 1.00 94.62 106 GLU A N 1
ATOM 859 C CA . GLU A 1 106 ? 5.547 1.792 -29.944 1.00 94.62 106 GLU A CA 1
ATOM 860 C C . GLU A 1 106 ? 5.197 0.376 -29.472 1.00 94.62 106 GLU A C 1
ATOM 862 O O . GLU A 1 106 ? 4.604 -0.387 -30.236 1.00 94.62 106 GLU A O 1
ATOM 867 N N . ILE A 1 107 ? 5.549 0.016 -28.233 1.00 93.75 107 ILE A N 1
ATOM 868 C CA . ILE A 1 107 ? 5.267 -1.318 -27.673 1.00 93.75 107 ILE A CA 1
ATOM 869 C C . ILE A 1 107 ? 4.018 -1.368 -26.783 1.00 93.75 107 ILE A C 1
ATOM 871 O O . ILE A 1 107 ? 3.662 -2.441 -26.299 1.00 93.75 107 ILE A O 1
ATOM 875 N N . GLY A 1 108 ? 3.342 -0.234 -26.581 1.00 94.25 108 GLY A N 1
ATOM 876 C CA . GLY A 1 108 ? 2.113 -0.136 -25.793 1.00 94.25 108 GLY A CA 1
ATOM 877 C C . GLY A 1 108 ? 2.323 -0.291 -24.284 1.00 94.25 108 GLY A C 1
ATOM 878 O O . GLY A 1 108 ? 1.486 -0.893 -23.614 1.00 94.25 108 GLY A O 1
ATOM 879 N N . ILE A 1 109 ? 3.440 0.211 -23.745 1.00 94.12 109 ILE A N 1
ATOM 880 C CA . ILE A 1 109 ? 3.643 0.300 -22.292 1.00 94.12 109 ILE A CA 1
ATOM 881 C C . ILE A 1 109 ? 3.020 1.596 -21.773 1.00 94.12 109 ILE A C 1
ATOM 883 O O . ILE A 1 109 ? 3.395 2.687 -22.195 1.00 94.12 109 ILE A O 1
ATOM 887 N N . GLU A 1 110 ? 2.136 1.456 -20.789 1.00 93.25 110 GLU A N 1
ATOM 888 C CA . GLU A 1 110 ? 1.609 2.553 -19.978 1.00 93.25 110 GLU A CA 1
ATOM 889 C C . GLU A 1 110 ? 2.214 2.478 -18.572 1.00 93.25 110 GLU A C 1
ATOM 891 O O . GLU A 1 110 ? 2.400 1.384 -18.024 1.00 93.25 110 GLU A O 1
ATOM 896 N N . THR A 1 111 ? 2.543 3.627 -17.982 1.00 92.06 111 THR A N 1
ATOM 897 C CA . THR A 1 111 ? 3.117 3.685 -16.632 1.00 92.06 111 THR A CA 1
ATOM 898 C C . THR A 1 111 ? 2.071 4.071 -15.592 1.00 92.06 111 THR A C 1
ATOM 900 O O . THR A 1 111 ? 1.074 4.723 -15.897 1.00 92.06 111 THR A O 1
ATOM 903 N N . ASP A 1 112 ? 2.299 3.683 -14.333 1.00 91.19 112 ASP A N 1
ATOM 904 C CA . ASP A 1 112 ? 1.425 4.088 -13.223 1.00 91.19 112 ASP A CA 1
ATOM 905 C C . ASP A 1 112 ? 1.361 5.626 -13.122 1.00 91.19 112 ASP A C 1
ATOM 907 O O . ASP A 1 112 ? 0.314 6.210 -12.847 1.00 91.19 112 ASP A O 1
ATOM 911 N N . GLU A 1 113 ? 2.487 6.285 -13.397 1.00 89.44 113 GLU A N 1
ATOM 912 C CA . GLU A 1 113 ? 2.657 7.732 -13.377 1.00 89.44 113 GLU A CA 1
ATOM 913 C C . GLU A 1 113 ? 1.784 8.446 -14.426 1.00 89.44 113 GLU A C 1
ATOM 915 O O . GLU A 1 113 ? 1.231 9.505 -14.120 1.00 89.44 113 GLU A O 1
ATOM 920 N N . ASP A 1 114 ? 1.586 7.848 -15.610 1.00 90.88 114 ASP A N 1
ATOM 921 C CA . ASP A 1 114 ? 0.692 8.379 -16.657 1.00 90.88 114 ASP A CA 1
ATOM 922 C C . ASP A 1 114 ? -0.772 8.436 -16.187 1.00 90.88 114 ASP A C 1
ATOM 924 O O . ASP A 1 114 ? -1.541 9.299 -16.616 1.00 90.88 114 ASP A O 1
ATOM 928 N N . HIS A 1 115 ? -1.140 7.554 -15.254 1.00 91.75 115 HIS A N 1
ATOM 929 C CA . HIS A 1 115 ? -2.485 7.433 -14.684 1.00 91.75 115 HIS A CA 1
ATOM 930 C C . HIS A 1 115 ? -2.603 8.006 -13.264 1.00 91.75 115 HIS A C 1
ATOM 932 O O . HIS A 1 115 ? -3.612 7.796 -12.592 1.00 91.75 115 HIS A O 1
ATOM 938 N N . MET A 1 116 ? -1.588 8.743 -12.793 1.00 92.88 116 MET A N 1
ATOM 939 C CA . MET A 1 116 ? -1.514 9.302 -11.430 1.00 92.88 116 MET A CA 1
ATOM 940 C C . MET A 1 116 ? -1.638 8.245 -10.319 1.00 92.88 116 MET A C 1
ATOM 942 O O . MET A 1 116 ? -2.095 8.531 -9.208 1.00 92.88 116 MET A O 1
ATOM 946 N N . VAL A 1 117 ? -1.225 7.014 -10.610 1.00 93.94 117 VAL A N 1
ATOM 947 C CA . VAL A 1 117 ? -1.229 5.898 -9.672 1.00 93.94 117 VAL A CA 1
ATOM 948 C C . VAL A 1 117 ? 0.121 5.840 -8.963 1.00 93.94 117 VAL A C 1
ATOM 950 O O . VAL A 1 117 ? 1.183 5.823 -9.581 1.00 93.94 117 VAL A O 1
ATOM 953 N N . THR A 1 118 ? 0.090 5.777 -7.635 1.00 92.44 118 THR A N 1
ATOM 954 C CA . THR A 1 118 ? 1.286 5.584 -6.815 1.00 92.44 118 THR A CA 1
ATOM 955 C C . THR A 1 118 ? 1.181 4.285 -6.038 1.00 92.44 118 THR A C 1
ATOM 957 O O . THR A 1 118 ? 0.103 3.882 -5.595 1.00 92.44 118 THR A O 1
ATOM 960 N N . VAL A 1 119 ? 2.317 3.603 -5.877 1.00 89.75 119 VAL A N 1
ATOM 961 C CA . VAL A 1 119 ? 2.372 2.407 -5.038 1.00 89.75 119 VAL A CA 1
ATOM 962 C C . VAL A 1 119 ? 2.060 2.833 -3.602 1.00 89.75 119 VAL A C 1
ATOM 964 O O . VAL A 1 119 ? 2.795 3.661 -3.066 1.00 89.75 119 VAL A O 1
ATOM 967 N N . PRO A 1 120 ? 1.029 2.266 -2.953 1.00 90.44 120 PRO A N 1
ATOM 968 C CA . PRO A 1 120 ? 0.674 2.646 -1.598 1.00 90.44 120 PRO A CA 1
ATOM 969 C C . PRO A 1 120 ? 1.822 2.411 -0.618 1.00 90.44 120 PRO A C 1
ATOM 971 O O . PRO A 1 120 ? 2.517 1.388 -0.688 1.00 90.44 120 PRO A O 1
ATOM 974 N N . ASP A 1 121 ? 1.961 3.320 0.342 1.00 81.25 121 ASP A N 1
ATOM 975 C CA . ASP A 1 121 ? 2.778 3.093 1.529 1.00 81.25 121 ASP A CA 1
ATOM 976 C C . ASP A 1 121 ? 2.153 1.996 2.407 1.00 81.25 121 ASP A C 1
ATOM 978 O O . ASP A 1 121 ? 0.969 1.652 2.268 1.00 81.25 121 ASP A O 1
ATOM 982 N N . PHE A 1 122 ? 2.997 1.363 3.228 1.00 64.56 122 PHE A N 1
ATOM 983 C CA . PHE A 1 122 ? 2.632 0.188 4.027 1.00 64.56 122 PHE A CA 1
ATOM 984 C C . PHE A 1 122 ? 1.394 0.427 4.892 1.00 64.56 122 PHE A C 1
ATOM 986 O O . PHE A 1 122 ? 1.393 1.395 5.677 1.00 64.56 122 PHE A O 1
#

Mean predicted aligned error: 14.66 Å

InterPro domains:
  IPR040661 Leucine zipper with capping helix domain [PF18517] (59-115)

Sequence (122 aa):
QEHPSSDKEIKTAGNIPELKELNNSMTTEEMSLEIATLNQECASHQERLKKIKSATNHVAPEDKEKVYNERKLLVKEWRKRKRMAVDLTDAVLEGYPKSRKQFFEEIGIETDEDHMVTVPDF

Organism: Scyliorhinus torazame (NCBI:txid75743)

Radius of gyration: 41.57 Å; Cα contacts (8 Å, |Δi|>4): 15; chains: 1; bounding box: 52×22×138 Å